Protein AF-A0AAN8TTR3-F1 (afdb_monomer_lite)

Sequence (149 aa):
MWRHTQLAIPRKKIRKVRPEVSLVVRMVSTVGNYDYITDYEFKQRGAIKVTVGLTGLLEVRGSIYTHNDQIKEEVYDTLIAKNTLGAYQDHFFTYHLDLDVDGHENSFVKNNLKTRRAINKSSSRKSYWTIVSETTKTESDARIQLGSS

Foldseek 3Di:
DDWDWDDPPPPDTDIDDDDWDKDWDWDWDDDPQKIWIWIFIQTPVRDTDIDIDIDGDFDWDFACDADPVPDPDDDQFPCPHGRITGHDDDDDDDDDDQDAPVHNPDWDKDWDWDKDADPPPPDPDGIDIDTDIDTDDDPVSVDDDPPPD

Structure (mmCIF, N/CA/C/O backbone):
data_AF-A0AAN8TTR3-F1
#
_entry.id   AF-A0AAN8TTR3-F1
#
loop_
_atom_site.group_PDB
_atom_site.id
_atom_site.type_symbol
_atom_site.label_atom_id
_atom_site.label_alt_id
_atom_site.label_comp_id
_atom_site.label_asym_id
_atom_site.label_entity_id
_atom_site.label_seq_id
_atom_site.pdbx_PDB_ins_code
_atom_site.Cartn_x
_atom_site.Cartn_y
_atom_site.Cartn_z
_atom_site.occupancy
_atom_site.B_iso_or_equiv
_atom_site.auth_seq_id
_atom_site.auth_comp_id
_atom_site.auth_asym_id
_atom_site.auth_atom_id
_atom_site.pdbx_PDB_model_num
ATOM 1 N N . MET A 1 1 ? -4.235 -14.527 13.359 1.00 87.25 1 MET A N 1
ATOM 2 C CA . MET A 1 1 ? -3.037 -15.067 14.061 1.00 87.25 1 MET A CA 1
ATOM 3 C C . MET A 1 1 ? -2.644 -14.148 15.201 1.00 87.25 1 MET A C 1
ATOM 5 O O . MET A 1 1 ? -2.718 -12.937 15.039 1.00 87.25 1 MET A O 1
ATOM 9 N N . TRP A 1 2 ? -2.197 -14.703 16.327 1.00 95.69 2 TRP A N 1
ATOM 10 C CA . TRP A 1 2 ? -1.611 -13.925 17.423 1.00 95.69 2 TRP A CA 1
ATOM 11 C C . TRP A 1 2 ? -0.688 -14.793 18.284 1.00 95.69 2 TRP A C 1
ATOM 13 O O . TRP A 1 2 ? -0.768 -16.024 18.282 1.00 95.69 2 TRP A O 1
ATOM 23 N N . ARG A 1 3 ? 0.196 -14.142 19.042 1.00 96.75 3 ARG A N 1
ATOM 24 C CA . ARG A 1 3 ? 1.043 -14.792 20.044 1.00 96.75 3 ARG A CA 1
ATOM 25 C C . ARG A 1 3 ? 1.130 -13.949 21.306 1.00 96.75 3 ARG A C 1
ATOM 27 O O . ARG A 1 3 ? 1.109 -12.726 21.233 1.00 96.75 3 ARG A O 1
ATOM 34 N N . HIS A 1 4 ? 1.265 -14.609 22.449 1.00 97.19 4 HIS A N 1
ATOM 35 C CA . HIS A 1 4 ? 1.523 -13.964 23.728 1.00 97.19 4 HIS A CA 1
ATOM 36 C C . HIS A 1 4 ? 2.404 -14.856 24.607 1.00 97.19 4 HIS A C 1
ATOM 38 O O . HIS A 1 4 ? 2.185 -16.068 24.697 1.00 97.19 4 HIS A O 1
ATOM 44 N N . THR A 1 5 ? 3.374 -14.237 25.274 1.00 97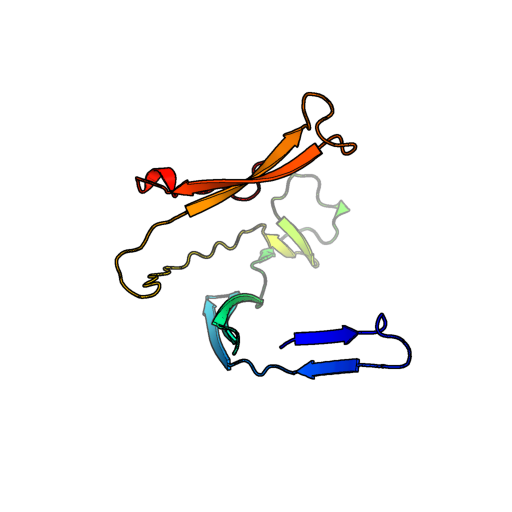.19 5 THR A N 1
ATOM 45 C CA . THR A 1 5 ? 4.200 -14.869 26.304 1.00 97.19 5 THR A CA 1
ATOM 46 C C . THR A 1 5 ? 4.071 -14.034 27.570 1.00 97.19 5 THR A C 1
ATOM 48 O O . THR A 1 5 ? 4.440 -12.863 27.555 1.00 97.19 5 THR A O 1
ATOM 51 N N . GLN A 1 6 ? 3.575 -14.634 28.651 1.00 96.00 6 GLN A N 1
ATOM 52 C CA . GLN A 1 6 ? 3.512 -14.007 29.967 1.00 96.00 6 GLN A CA 1
ATOM 53 C C . GLN A 1 6 ? 4.580 -14.617 30.872 1.00 96.00 6 GLN A C 1
ATOM 55 O O . GLN A 1 6 ? 4.593 -15.829 31.108 1.00 96.00 6 GLN A O 1
ATOM 60 N N . LEU A 1 7 ? 5.454 -13.747 31.373 1.00 95.31 7 LEU A N 1
ATOM 61 C CA . LEU A 1 7 ? 6.547 -14.084 32.289 1.00 95.31 7 LEU A CA 1
ATOM 62 C C . LEU A 1 7 ? 6.399 -13.397 33.651 1.00 95.31 7 LEU A C 1
ATOM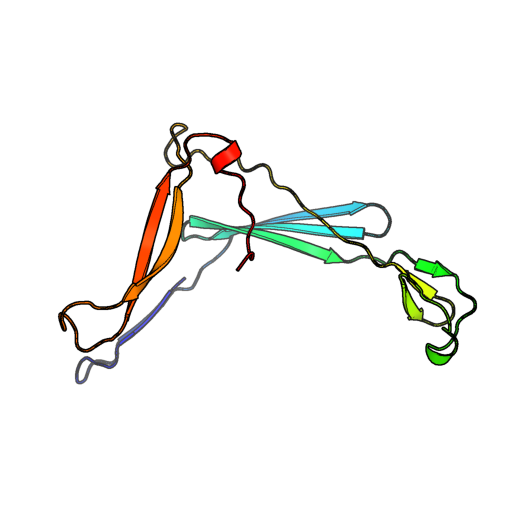 64 O O . LEU A 1 7 ? 7.069 -13.790 34.598 1.00 95.31 7 LEU A O 1
ATOM 68 N N . ALA A 1 8 ? 5.529 -12.388 33.761 1.00 94.81 8 ALA A N 1
ATOM 69 C CA . ALA A 1 8 ? 5.415 -11.561 34.960 1.00 94.81 8 ALA A CA 1
ATOM 70 C C . ALA A 1 8 ? 4.674 -12.244 36.122 1.00 94.81 8 ALA A C 1
ATOM 72 O O . ALA A 1 8 ? 4.665 -11.718 37.229 1.00 94.81 8 ALA A O 1
ATOM 73 N N . ILE A 1 9 ? 4.044 -13.403 35.895 1.00 95.19 9 ILE A N 1
ATOM 74 C CA . ILE A 1 9 ? 3.357 -14.143 36.956 1.00 95.19 9 ILE A CA 1
ATOM 75 C C . ILE A 1 9 ? 4.367 -15.093 37.615 1.00 95.19 9 ILE A C 1
ATOM 77 O O . ILE A 1 9 ? 4.842 -16.017 36.943 1.00 95.19 9 ILE A O 1
ATOM 81 N N . PRO A 1 10 ? 4.686 -14.921 38.914 1.00 95.06 10 PRO A N 1
ATOM 82 C CA . PRO A 1 10 ? 5.673 -15.752 39.591 1.00 95.06 10 PRO A CA 1
ATOM 83 C C . PRO A 1 10 ? 5.375 -17.243 39.427 1.00 95.06 10 PRO A C 1
ATOM 85 O O . PRO A 1 10 ? 4.240 -17.690 39.598 1.00 95.06 10 PRO A O 1
ATOM 88 N N . ARG A 1 11 ? 6.412 -18.015 39.080 1.00 92.12 11 ARG A N 1
ATOM 89 C CA . ARG A 1 11 ? 6.360 -19.476 38.873 1.00 92.12 11 ARG A CA 1
ATOM 90 C C . ARG A 1 11 ? 5.375 -19.958 37.790 1.00 92.12 11 ARG A C 1
ATOM 92 O O . ARG A 1 11 ? 5.189 -21.164 37.657 1.00 92.12 11 ARG A O 1
ATOM 99 N N . LYS A 1 12 ? 4.790 -19.073 36.970 1.00 92.94 12 LYS A N 1
ATOM 100 C CA . LYS A 1 12 ? 3.954 -19.455 35.819 1.00 92.94 12 LYS A CA 1
ATOM 101 C C . LYS A 1 12 ? 4.593 -18.995 34.512 1.00 92.94 12 LYS A C 1
ATOM 103 O O . LYS A 1 12 ? 4.728 -17.804 34.259 1.00 92.94 12 LYS A O 1
ATOM 108 N N . LYS A 1 13 ? 4.928 -19.951 33.644 1.00 91.50 13 LYS A N 1
ATOM 109 C CA . LYS A 1 13 ? 5.344 -19.687 32.259 1.00 91.50 13 LYS A CA 1
ATOM 110 C C . LYS A 1 13 ? 4.163 -19.956 31.336 1.00 91.50 13 LYS A C 1
ATOM 112 O O . LYS A 1 13 ? 3.814 -21.110 31.108 1.00 91.50 13 LYS A O 1
ATOM 117 N N . ILE A 1 14 ? 3.541 -18.900 30.817 1.00 96.12 14 ILE A N 1
ATOM 118 C CA . ILE A 1 14 ? 2.391 -19.026 29.913 1.00 96.12 14 ILE A CA 1
ATOM 119 C C . ILE A 1 14 ? 2.823 -18.583 28.519 1.00 96.12 14 ILE A C 1
ATOM 121 O O . ILE A 1 14 ? 3.274 -17.456 28.328 1.00 96.12 14 ILE A O 1
ATOM 125 N N . ARG A 1 15 ? 2.649 -19.462 27.531 1.00 96.50 15 ARG A N 1
ATOM 126 C CA . ARG A 1 15 ? 2.889 -19.163 26.117 1.00 96.50 15 ARG A CA 1
ATOM 127 C C . ARG A 1 15 ? 1.707 -19.647 25.293 1.00 96.50 15 ARG A C 1
ATOM 129 O O . ARG A 1 15 ? 1.330 -20.811 25.385 1.00 96.50 15 ARG A O 1
ATOM 136 N N . LYS A 1 16 ? 1.147 -18.767 24.468 1.00 96.38 16 LYS A N 1
ATOM 137 C CA . LYS A 1 16 ? 0.099 -19.105 23.501 1.00 96.38 16 LYS A CA 1
ATOM 138 C C . LYS A 1 16 ? 0.479 -18.570 22.128 1.00 96.38 16 LYS A C 1
ATOM 140 O O . LYS A 1 16 ? 0.913 -17.427 22.004 1.00 96.38 16 LYS A O 1
ATOM 145 N N . VAL A 1 17 ? 0.311 -19.407 21.113 1.00 96.69 17 VAL A N 1
ATOM 146 C CA . VAL A 1 17 ? 0.509 -19.069 19.701 1.00 96.69 17 VAL A CA 1
ATOM 147 C C . VAL A 1 17 ? -0.663 -19.657 18.931 1.00 96.69 17 VAL A C 1
ATOM 149 O O . VAL A 1 17 ? -1.050 -20.800 19.175 1.00 96.69 17 VAL A O 1
ATOM 152 N N . ARG A 1 18 ? -1.245 -18.867 18.033 1.00 95.31 18 ARG A N 1
ATOM 153 C CA . ARG A 1 18 ? -2.329 -19.287 17.147 1.00 95.31 18 ARG A CA 1
ATOM 154 C C . ARG A 1 18 ? -1.959 -18.909 15.714 1.00 95.31 18 ARG A C 1
ATOM 156 O O . ARG A 1 18 ? -1.843 -17.706 15.461 1.00 95.31 18 ARG A O 1
ATOM 163 N N . PRO A 1 19 ? -1.762 -19.883 14.808 1.00 94.88 19 PRO A N 1
ATOM 164 C CA . PRO A 1 19 ? -1.501 -19.594 13.403 1.00 94.88 19 PRO A CA 1
ATOM 165 C C . PRO A 1 19 ? -2.738 -18.975 12.732 1.00 94.88 19 PRO A C 1
ATOM 167 O O . PRO A 1 19 ? -3.794 -18.827 13.348 1.00 94.88 19 PRO A O 1
ATOM 170 N N . GLU A 1 20 ? -2.588 -18.567 11.479 1.00 94.88 20 GLU A N 1
ATOM 171 C CA . GLU A 1 20 ? -3.668 -18.084 10.618 1.00 94.88 20 GLU A CA 1
ATOM 172 C C . GLU A 1 20 ? -3.520 -18.743 9.260 1.00 94.88 20 GLU A C 1
ATOM 174 O O . GLU A 1 20 ? -2.403 -18.972 8.799 1.00 94.88 20 GLU A O 1
ATOM 179 N N . VAL A 1 21 ? -4.660 -19.040 8.655 1.00 96.62 21 VAL A N 1
ATOM 180 C CA . VAL A 1 21 ? -4.762 -19.411 7.250 1.00 96.62 21 VAL A CA 1
ATOM 181 C C . VAL A 1 21 ? -5.428 -18.239 6.542 1.00 96.62 21 VAL A C 1
ATOM 183 O O . VAL A 1 21 ? -6.386 -17.665 7.066 1.00 96.62 21 VAL A O 1
ATOM 186 N N . SER A 1 22 ? -4.904 -17.877 5.378 1.00 97.94 22 SER A N 1
ATOM 187 C CA . SER A 1 22 ? -5.480 -16.849 4.515 1.00 97.94 22 SER A CA 1
ATOM 188 C C . SER A 1 22 ? -6.030 -17.489 3.248 1.00 97.94 22 SER A C 1
ATOM 190 O O . SER A 1 22 ? -5.480 -18.478 2.764 1.00 97.94 22 SER A O 1
ATOM 192 N N . LEU A 1 23 ? -7.078 -16.890 2.691 1.00 98.50 23 LEU A N 1
ATOM 193 C CA . LEU A 1 23 ? -7.536 -17.166 1.333 1.00 98.50 23 LEU A CA 1
ATOM 194 C C . LEU A 1 23 ? -6.946 -16.105 0.403 1.00 98.50 23 LEU A C 1
ATOM 196 O O . LEU A 1 23 ? -7.067 -14.917 0.691 1.00 98.50 23 LEU A O 1
ATOM 200 N N . VAL A 1 24 ? -6.326 -16.521 -0.700 1.00 98.69 24 VAL A N 1
ATOM 201 C CA . VAL A 1 24 ? -5.810 -15.610 -1.730 1.00 98.69 24 VAL A CA 1
ATOM 202 C C . VAL A 1 24 ? -6.566 -15.863 -3.025 1.00 98.69 24 VAL A C 1
ATOM 204 O O . VAL A 1 24 ? -6.554 -16.980 -3.537 1.00 98.69 24 VAL A O 1
ATOM 207 N N . VAL A 1 25 ? -7.198 -14.817 -3.552 1.00 98.69 25 VAL A N 1
ATOM 208 C CA . VAL A 1 25 ? -7.742 -14.794 -4.912 1.00 98.69 25 VAL A CA 1
ATOM 209 C C . VAL A 1 25 ? -6.760 -14.004 -5.771 1.00 98.69 25 VAL A C 1
ATOM 211 O O . VAL A 1 25 ? -6.510 -12.831 -5.493 1.00 98.69 25 VAL A O 1
ATOM 214 N N . ARG A 1 26 ? -6.174 -14.663 -6.775 1.00 98.69 26 ARG A N 1
ATOM 215 C CA . ARG A 1 26 ? -5.124 -14.102 -7.632 1.00 98.69 26 ARG A CA 1
ATOM 216 C C . ARG A 1 26 ? -5.603 -13.972 -9.070 1.00 98.69 26 ARG A C 1
ATOM 218 O O . ARG A 1 26 ? -6.129 -14.930 -9.631 1.00 98.69 26 ARG A O 1
ATOM 225 N N . MET A 1 27 ? -5.317 -12.824 -9.671 1.00 98.12 27 MET A N 1
ATOM 226 C CA . MET A 1 27 ? -5.391 -12.597 -11.111 1.00 98.12 27 MET A CA 1
ATOM 227 C C . MET A 1 27 ? -4.010 -12.195 -11.630 1.00 98.12 27 MET A C 1
ATOM 229 O O . MET A 1 27 ? -3.281 -11.465 -10.960 1.00 98.12 27 MET A O 1
ATOM 233 N N . VAL A 1 28 ? -3.663 -12.659 -12.829 1.00 98.31 28 VAL A N 1
ATOM 234 C CA . VAL A 1 28 ? -2.489 -12.183 -13.568 1.00 98.31 28 VAL A CA 1
ATOM 235 C C . VAL A 1 28 ? -2.973 -11.599 -14.888 1.00 98.31 28 VAL A C 1
ATOM 237 O O . VAL A 1 28 ? -3.736 -12.252 -15.598 1.00 98.31 28 VAL A O 1
ATOM 240 N N . SER A 1 29 ? -2.567 -10.367 -15.180 1.00 97.88 29 SER A N 1
ATOM 241 C CA . SER A 1 29 ? -2.887 -9.666 -16.422 1.00 97.88 29 SER A CA 1
ATOM 242 C C . SER A 1 29 ? -1.602 -9.252 -17.120 1.00 97.88 29 SER A C 1
ATOM 244 O O . SER A 1 29 ? -0.765 -8.584 -16.512 1.00 97.88 29 SER A O 1
ATOM 246 N N . THR A 1 30 ? -1.471 -9.620 -18.391 1.00 98.38 30 THR A N 1
ATOM 247 C CA . THR A 1 30 ? -0.333 -9.245 -19.231 1.00 98.38 30 THR A CA 1
ATOM 248 C C . THR A 1 30 ? -0.795 -8.223 -20.263 1.00 98.38 30 THR A C 1
ATOM 250 O O . THR A 1 30 ? -1.730 -8.481 -21.023 1.00 98.38 30 THR A O 1
ATOM 253 N N . VAL A 1 31 ? -0.146 -7.059 -20.298 1.00 97.62 31 VAL A N 1
ATOM 254 C CA . VAL A 1 31 ? -0.407 -5.997 -21.280 1.00 97.62 31 VAL A CA 1
ATOM 255 C C . VAL A 1 31 ? 0.915 -5.627 -21.935 1.00 97.62 31 VAL A C 1
ATOM 257 O O . VAL A 1 31 ? 1.754 -4.964 -21.328 1.00 97.62 31 VAL A O 1
ATOM 260 N N . GLY A 1 32 ? 1.105 -6.073 -23.178 1.00 97.38 32 GLY A N 1
ATOM 261 C CA . GLY A 1 32 ? 2.369 -5.886 -23.887 1.00 97.38 32 GLY A CA 1
ATOM 262 C C . GLY A 1 32 ? 3.525 -6.553 -23.139 1.00 97.38 32 GLY A C 1
ATOM 263 O O . GLY A 1 32 ? 3.524 -7.765 -22.950 1.00 97.38 32 GLY A O 1
ATOM 264 N N . ASN A 1 33 ? 4.503 -5.753 -22.725 1.00 97.31 33 ASN A N 1
ATOM 265 C CA . ASN A 1 33 ? 5.687 -6.181 -21.982 1.00 97.31 33 ASN A CA 1
ATOM 266 C C . ASN A 1 33 ? 5.484 -6.266 -20.457 1.00 97.31 33 ASN A C 1
ATOM 268 O O . ASN A 1 33 ? 6.392 -6.729 -19.772 1.00 97.31 33 ASN A O 1
ATOM 272 N N . TYR A 1 34 ? 4.339 -5.838 -19.917 1.00 98.19 34 TYR A N 1
ATOM 273 C CA . TYR A 1 34 ? 4.100 -5.811 -18.472 1.00 98.19 34 TYR A CA 1
ATOM 274 C C . TYR A 1 34 ? 3.231 -6.971 -18.002 1.00 98.19 34 TYR A C 1
ATOM 276 O O . TYR A 1 34 ? 2.169 -7.225 -18.571 1.00 98.19 34 TYR A O 1
ATOM 284 N N . ASP A 1 35 ? 3.621 -7.575 -16.883 1.00 98.44 35 ASP A N 1
ATOM 285 C CA . ASP A 1 35 ? 2.842 -8.572 -16.158 1.00 98.44 35 ASP A CA 1
ATOM 286 C C . ASP A 1 35 ? 2.460 -8.024 -14.776 1.00 98.4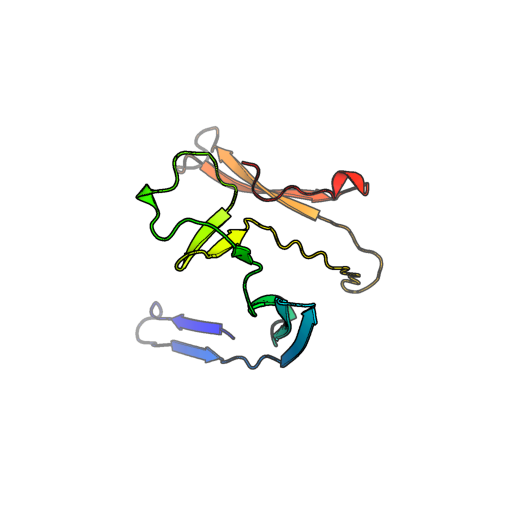4 35 ASP A C 1
ATOM 288 O O . ASP A 1 35 ? 3.317 -7.743 -13.930 1.00 98.44 35 ASP A O 1
ATOM 292 N N . TYR A 1 36 ? 1.157 -7.896 -14.531 1.00 98.44 36 TYR A N 1
ATOM 293 C CA . TYR A 1 36 ? 0.597 -7.437 -13.263 1.00 98.44 36 TYR A CA 1
ATOM 294 C C . TYR A 1 36 ? -0.047 -8.603 -12.517 1.00 98.44 36 TYR A C 1
ATOM 296 O O . TYR A 1 36 ? -0.955 -9.259 -13.028 1.00 98.44 36 TYR A O 1
ATOM 304 N N . ILE A 1 37 ? 0.399 -8.843 -11.285 1.00 98.56 37 ILE A N 1
ATOM 305 C CA . ILE A 1 37 ? -0.142 -9.873 -10.393 1.00 98.56 37 ILE A CA 1
ATOM 306 C C . ILE A 1 37 ? -0.971 -9.176 -9.321 1.00 98.56 37 ILE A C 1
ATOM 308 O O . ILE A 1 37 ? -0.407 -8.536 -8.437 1.00 98.56 37 ILE A O 1
ATOM 312 N N . THR A 1 38 ? -2.292 -9.300 -9.372 1.00 98.44 38 THR A N 1
ATOM 313 C CA . THR A 1 38 ? -3.196 -8.698 -8.385 1.00 98.44 38 THR A CA 1
ATOM 314 C C . THR A 1 38 ? -3.723 -9.766 -7.435 1.00 98.44 38 THR A C 1
ATOM 316 O O . THR A 1 38 ? -4.428 -10.687 -7.848 1.00 98.44 38 THR A O 1
ATOM 319 N N . ASP A 1 39 ? -3.406 -9.609 -6.151 1.00 98.62 39 ASP A N 1
ATOM 320 C CA . ASP A 1 39 ? -3.840 -10.494 -5.073 1.00 98.62 39 ASP A CA 1
ATOM 321 C C . ASP A 1 39 ? -4.834 -9.793 -4.150 1.00 98.62 39 ASP A C 1
ATOM 323 O O . ASP A 1 39 ? -4.525 -8.741 -3.583 1.00 98.62 39 ASP A O 1
ATOM 327 N N . TYR A 1 40 ? -5.974 -10.441 -3.914 1.00 98.56 40 TYR A N 1
ATOM 328 C CA . TYR A 1 40 ? -6.879 -10.147 -2.806 1.00 98.56 40 TYR A CA 1
ATOM 329 C C . TYR A 1 40 ? -6.714 -11.231 -1.736 1.00 98.56 40 TYR A C 1
ATOM 331 O O . TYR A 1 40 ? -7.134 -12.376 -1.915 1.00 98.56 40 TYR A O 1
ATOM 339 N N . GLU A 1 41 ? -6.072 -10.882 -0.621 1.00 98.56 41 GLU A N 1
ATOM 340 C CA . GLU A 1 41 ? -5.869 -11.770 0.524 1.00 98.56 41 GLU A CA 1
ATOM 341 C C . GLU A 1 41 ? -6.902 -11.483 1.623 1.00 98.56 41 GLU A C 1
ATOM 343 O O . GLU A 1 41 ? -6.909 -10.406 2.227 1.00 98.56 41 GLU A O 1
ATOM 348 N N . PHE A 1 42 ? -7.720 -12.484 1.944 1.00 98.50 42 PHE A N 1
ATOM 349 C CA . PHE A 1 42 ? -8.692 -12.460 3.032 1.00 98.50 42 PHE A CA 1
ATOM 350 C C . PHE A 1 42 ? -8.143 -13.221 4.236 1.00 98.50 42 PHE A C 1
ATOM 352 O O . PHE A 1 42 ? -7.801 -14.405 4.149 1.00 98.50 42 PHE A O 1
ATOM 359 N N . LYS A 1 43 ? -8.066 -12.544 5.384 1.00 97.25 43 LYS A N 1
ATOM 360 C CA . LYS A 1 43 ? -7.555 -13.121 6.633 1.00 97.25 43 LYS A CA 1
ATOM 361 C C . LYS A 1 43 ? -8.698 -13.408 7.600 1.00 97.25 43 LYS A C 1
ATOM 363 O O . LYS A 1 43 ? -9.607 -12.597 7.747 1.00 97.25 43 LYS A O 1
ATOM 368 N N . GLN A 1 44 ? -8.581 -14.484 8.379 1.00 95.75 44 GLN A N 1
ATOM 369 C CA . GLN A 1 44 ? -9.579 -14.882 9.390 1.00 95.75 44 GLN A CA 1
ATOM 370 C C . GLN A 1 44 ? -9.905 -13.800 10.435 1.00 95.75 44 GLN A C 1
ATOM 372 O O . GLN A 1 44 ? -10.946 -13.857 11.078 1.00 95.75 44 GLN A O 1
ATOM 377 N N . ARG A 1 45 ? -9.025 -12.810 10.624 1.00 93.69 45 ARG A N 1
ATOM 378 C CA . ARG A 1 45 ? -9.260 -11.657 11.510 1.00 93.69 45 ARG A CA 1
ATOM 379 C C . ARG A 1 45 ? -10.100 -10.525 10.889 1.00 93.69 45 ARG A C 1
ATOM 381 O O . ARG A 1 45 ? -10.147 -9.453 11.477 1.00 93.69 45 ARG A O 1
ATOM 388 N N . GLY A 1 46 ? -10.668 -10.723 9.697 1.00 95.44 46 GLY A N 1
ATOM 389 C CA . GLY A 1 46 ? -11.467 -9.723 8.974 1.00 95.44 46 GLY A CA 1
ATOM 390 C C . GLY A 1 46 ? -10.655 -8.724 8.143 1.00 95.44 46 GLY A C 1
ATOM 391 O O . GLY A 1 46 ? -11.217 -7.799 7.573 1.00 95.44 46 GLY A O 1
ATOM 392 N N . ALA A 1 47 ? -9.331 -8.889 8.058 1.00 97.06 47 ALA A N 1
ATOM 393 C CA . ALA A 1 47 ? -8.497 -8.016 7.238 1.00 97.06 47 ALA A CA 1
ATOM 394 C C . ALA A 1 47 ? -8.544 -8.445 5.766 1.00 97.06 47 ALA A C 1
ATOM 396 O O . ALA A 1 47 ? -8.321 -9.621 5.464 1.00 97.06 47 ALA A O 1
ATOM 397 N N . ILE A 1 48 ? -8.742 -7.471 4.879 1.00 98.06 48 ILE A N 1
ATOM 398 C CA . ILE A 1 48 ? -8.587 -7.605 3.429 1.00 98.06 48 ILE A CA 1
ATOM 399 C C . ILE A 1 48 ? -7.290 -6.891 3.048 1.00 98.06 48 ILE A C 1
ATOM 401 O O . ILE A 1 48 ? -7.093 -5.727 3.401 1.00 98.06 48 ILE A O 1
ATOM 405 N N . LYS A 1 49 ? -6.374 -7.589 2.374 1.00 97.94 49 LYS A N 1
ATOM 406 C CA . LYS A 1 49 ? -5.119 -7.015 1.879 1.00 97.94 49 LYS A CA 1
ATOM 407 C C . LYS A 1 49 ? -5.073 -7.149 0.364 1.00 97.94 49 LYS A C 1
ATOM 409 O O . LYS A 1 49 ? -5.069 -8.263 -0.148 1.00 97.94 49 LYS A O 1
ATOM 414 N N . VAL A 1 50 ? -4.965 -6.017 -0.321 1.00 97.94 50 VAL A N 1
ATOM 415 C CA . VAL A 1 50 ? -4.744 -5.969 -1.769 1.00 97.94 50 VAL A CA 1
ATOM 416 C C . VAL A 1 50 ? -3.257 -5.751 -2.037 1.00 97.94 50 VAL A C 1
ATOM 418 O O . VAL A 1 50 ? -2.624 -4.928 -1.375 1.00 97.94 50 VAL A O 1
ATOM 421 N N . THR A 1 51 ? -2.665 -6.529 -2.941 1.00 98.25 51 THR A N 1
ATOM 422 C CA . THR A 1 51 ? -1.255 -6.393 -3.353 1.00 98.25 51 THR A CA 1
ATOM 423 C C . THR A 1 51 ? -1.157 -6.458 -4.872 1.00 98.25 51 THR A C 1
ATOM 425 O O . THR A 1 51 ? -1.801 -7.307 -5.481 1.00 98.25 51 THR A O 1
ATOM 428 N N . VAL A 1 52 ? -0.334 -5.592 -5.469 1.00 98.12 52 VAL A N 1
ATOM 429 C CA . VAL A 1 52 ? 0.044 -5.682 -6.887 1.00 98.12 52 VAL A CA 1
ATOM 430 C C . VAL A 1 52 ? 1.528 -6.006 -6.979 1.00 98.12 52 VAL A C 1
ATOM 432 O O . VAL A 1 52 ? 2.354 -5.286 -6.420 1.00 98.12 52 VAL A O 1
ATOM 435 N N . GLY A 1 53 ? 1.860 -7.100 -7.656 1.00 98.06 53 GLY A N 1
ATOM 436 C CA . GLY A 1 53 ? 3.211 -7.419 -8.102 1.00 98.06 53 GLY A CA 1
ATOM 437 C C . GLY A 1 53 ? 3.414 -6.950 -9.539 1.00 98.06 53 GLY A C 1
ATOM 438 O O . GLY A 1 53 ? 2.515 -7.115 -10.362 1.00 98.06 53 GLY A O 1
ATOM 439 N N . LEU A 1 54 ? 4.579 -6.372 -9.829 1.00 98.00 54 LEU A N 1
ATOM 440 C CA . LEU A 1 54 ? 4.974 -5.944 -11.170 1.00 98.00 54 LEU A CA 1
ATOM 441 C C . LEU A 1 54 ? 6.131 -6.823 -11.643 1.00 98.00 54 LEU A C 1
ATOM 443 O O . LEU A 1 54 ? 7.129 -6.977 -10.936 1.00 98.00 54 LEU A O 1
ATOM 447 N N . THR A 1 55 ? 5.989 -7.411 -12.824 1.00 98.06 55 THR A N 1
ATOM 448 C CA . THR A 1 55 ? 7.039 -8.173 -13.503 1.00 98.06 55 THR A CA 1
ATOM 449 C C . THR A 1 55 ? 6.880 -8.043 -15.024 1.00 98.06 55 THR A C 1
ATOM 451 O O . THR A 1 55 ? 6.181 -7.144 -15.492 1.00 98.06 55 THR A O 1
ATOM 454 N N . GLY A 1 56 ? 7.574 -8.882 -15.791 1.00 97.00 56 GLY A N 1
ATOM 455 C CA . GLY A 1 56 ? 7.624 -8.826 -17.251 1.00 97.00 56 GLY A CA 1
ATOM 456 C C . GLY A 1 56 ? 8.959 -8.296 -17.766 1.00 97.00 56 GLY A C 1
ATOM 457 O O . GLY A 1 56 ? 10.014 -8.554 -17.178 1.00 97.00 56 GLY A O 1
ATOM 458 N N . LEU A 1 57 ? 8.917 -7.571 -18.880 1.00 97.31 57 LEU A N 1
ATOM 459 C CA . LEU A 1 57 ? 10.074 -6.991 -19.555 1.00 97.31 57 LEU A CA 1
ATOM 460 C C . LEU A 1 57 ? 10.023 -5.463 -19.493 1.00 97.31 57 LEU A C 1
ATOM 462 O O . LEU A 1 57 ? 8.962 -4.854 -19.621 1.00 97.31 57 LEU A O 1
ATOM 466 N N . LEU A 1 58 ? 11.185 -4.831 -19.333 1.00 96.75 58 LEU A N 1
ATOM 467 C CA . LEU A 1 58 ? 11.288 -3.376 -19.437 1.00 96.75 58 LEU A CA 1
ATOM 468 C C . LEU A 1 58 ? 10.976 -2.927 -20.866 1.00 96.75 58 LEU A C 1
ATOM 470 O O . LEU A 1 58 ? 11.396 -3.574 -21.828 1.00 96.75 58 LEU A O 1
ATOM 474 N N . GLU A 1 59 ? 10.283 -1.799 -20.997 1.00 95.56 59 GLU A N 1
ATOM 475 C CA . GLU A 1 59 ? 10.244 -1.082 -22.266 1.00 95.56 59 GLU A CA 1
ATOM 476 C C . GLU A 1 59 ? 11.611 -0.427 -22.483 1.00 95.56 59 GLU A C 1
ATOM 478 O O . GLU A 1 59 ? 12.156 0.229 -21.588 1.00 95.56 59 GLU A O 1
ATOM 483 N N . VAL A 1 60 ? 12.206 -0.673 -23.652 1.00 96.12 60 VAL A N 1
ATOM 484 C CA . VAL A 1 60 ? 13.586 -0.277 -23.934 1.00 96.12 60 VAL A CA 1
ATOM 485 C C . VAL A 1 60 ? 13.700 0.543 -25.205 1.00 96.12 60 VAL A C 1
ATOM 487 O O . VAL A 1 60 ? 13.047 0.278 -26.214 1.00 96.12 60 VAL A O 1
ATOM 490 N N . ARG A 1 61 ? 14.621 1.502 -25.168 1.00 94.94 61 ARG A N 1
ATOM 491 C CA . ARG A 1 61 ? 15.039 2.313 -26.304 1.00 94.94 61 ARG A CA 1
ATOM 492 C C . ARG A 1 61 ? 16.459 1.936 -26.711 1.00 94.94 61 ARG A C 1
ATOM 494 O O . ARG A 1 61 ? 17.365 1.865 -25.879 1.00 94.94 61 ARG A O 1
ATOM 501 N N . GLY A 1 62 ? 16.662 1.708 -28.006 1.00 95.38 62 GLY A N 1
ATOM 502 C CA . GLY A 1 62 ? 17.996 1.485 -28.560 1.00 95.38 62 GLY A CA 1
ATOM 503 C C . GLY A 1 62 ? 18.874 2.733 -28.431 1.00 95.38 62 GLY A C 1
ATOM 504 O O . GLY A 1 62 ? 18.396 3.852 -28.616 1.00 95.38 62 GLY A O 1
ATOM 505 N N . SER A 1 63 ? 20.160 2.556 -28.132 1.00 94.50 63 SER A N 1
ATOM 506 C CA . SER A 1 63 ? 21.125 3.654 -28.019 1.00 94.50 63 SER A CA 1
ATOM 507 C C . SER A 1 63 ? 22.482 3.304 -28.621 1.00 94.50 63 SER A C 1
ATOM 509 O O . SER A 1 63 ? 22.836 2.140 -28.801 1.00 94.50 63 SER A O 1
ATOM 511 N N . ILE A 1 64 ? 23.283 4.327 -28.915 1.00 95.50 64 ILE A N 1
ATOM 512 C CA . ILE A 1 64 ? 24.682 4.141 -29.329 1.00 95.50 64 ILE A CA 1
ATOM 513 C C . ILE A 1 64 ? 25.607 3.836 -28.139 1.00 95.50 64 ILE A C 1
ATOM 515 O O . ILE A 1 64 ? 26.748 3.421 -28.338 1.00 95.50 64 ILE A O 1
ATOM 519 N N . TYR A 1 65 ? 25.129 4.030 -26.906 1.00 96.56 65 TYR A N 1
ATOM 520 C CA . TYR A 1 65 ? 25.942 3.913 -25.702 1.00 96.56 65 TYR A CA 1
ATOM 521 C C . TYR A 1 65 ? 26.168 2.457 -25.316 1.00 96.56 65 TYR A C 1
ATOM 523 O O . TYR A 1 65 ? 25.260 1.634 -25.300 1.00 96.56 65 TYR A O 1
ATOM 531 N N . THR A 1 66 ? 27.395 2.144 -24.932 1.00 97.31 66 THR A N 1
ATOM 532 C CA . THR A 1 66 ? 27.803 0.830 -24.419 1.00 97.31 66 THR A CA 1
ATOM 533 C C . THR A 1 66 ? 28.235 0.888 -22.957 1.00 97.31 66 THR A C 1
ATOM 535 O O . THR A 1 66 ? 28.248 -0.152 -22.303 1.00 97.31 66 THR A O 1
ATOM 538 N N . HIS A 1 67 ? 28.562 2.083 -22.453 1.00 96.75 67 HIS A N 1
ATOM 539 C CA . HIS A 1 67 ? 29.004 2.357 -21.085 1.00 96.75 67 HIS A CA 1
ATOM 540 C C . HIS A 1 67 ? 28.460 3.720 -20.619 1.00 96.75 67 HIS A C 1
ATOM 542 O O . HIS A 1 67 ? 28.234 4.612 -21.438 1.00 96.75 67 HIS A O 1
ATOM 548 N N . ASN A 1 68 ? 28.253 3.885 -19.307 1.00 93.50 68 ASN A N 1
ATOM 549 C CA . ASN A 1 68 ? 27.639 5.091 -18.725 1.00 93.50 68 ASN A CA 1
ATOM 550 C C . ASN A 1 68 ? 28.456 6.373 -18.939 1.00 93.50 68 ASN A C 1
ATOM 552 O O . ASN A 1 68 ? 27.889 7.454 -19.039 1.00 93.50 68 ASN A O 1
ATOM 556 N N . ASP A 1 69 ? 29.781 6.277 -19.025 1.00 95.56 69 ASP A N 1
ATOM 557 C CA . ASP A 1 69 ? 30.681 7.420 -19.220 1.00 95.56 69 ASP A CA 1
ATOM 558 C C . ASP A 1 69 ? 30.542 8.083 -20.602 1.00 95.56 69 ASP A C 1
ATOM 560 O O . ASP A 1 69 ? 30.978 9.226 -20.782 1.00 95.56 69 ASP A O 1
ATOM 564 N N . GLN A 1 70 ? 29.912 7.396 -21.558 1.00 96.31 70 GLN A N 1
ATOM 565 C CA . GLN A 1 70 ? 29.605 7.904 -22.897 1.00 96.31 70 GLN A CA 1
ATOM 566 C C . GLN A 1 70 ? 28.396 8.850 -22.907 1.00 96.31 70 GLN A C 1
ATOM 568 O O . GLN A 1 70 ? 28.234 9.615 -23.857 1.00 96.31 70 GLN A O 1
ATOM 573 N N . ILE A 1 71 ? 27.569 8.827 -21.858 1.00 94.12 71 ILE A N 1
ATOM 574 C CA . ILE A 1 71 ? 26.398 9.693 -21.723 1.00 94.12 71 ILE A CA 1
ATOM 575 C C . ILE A 1 71 ? 26.881 11.075 -21.264 1.00 94.12 71 ILE A C 1
ATOM 577 O O . ILE A 1 71 ? 27.352 11.241 -20.139 1.00 94.12 71 ILE A O 1
ATOM 581 N N . LYS A 1 72 ? 26.832 12.062 -22.167 1.00 92.31 72 LYS A N 1
ATOM 582 C CA . LYS A 1 72 ? 27.256 13.458 -21.914 1.00 92.31 72 LYS A CA 1
ATOM 583 C C . LYS A 1 72 ? 26.098 14.456 -21.878 1.00 92.31 72 LYS A C 1
ATOM 585 O O . LYS A 1 72 ? 26.312 15.625 -21.574 1.00 92.31 72 LYS A O 1
ATOM 590 N N . GLU A 1 73 ? 24.903 13.986 -22.192 1.00 89.38 73 GLU A N 1
ATOM 591 C CA . GLU A 1 73 ? 23.663 14.749 -22.231 1.00 89.38 73 GLU A CA 1
ATOM 592 C C . GLU A 1 73 ? 22.699 14.252 -21.156 1.00 89.38 73 GLU A C 1
ATOM 594 O O . GLU A 1 73 ? 22.902 13.195 -20.554 1.00 89.38 73 GLU A O 1
ATOM 599 N N . GLU A 1 74 ? 21.651 15.027 -20.903 1.00 83.62 74 GLU A N 1
ATOM 600 C CA . GLU A 1 74 ? 20.558 14.577 -20.054 1.00 83.62 74 GLU A CA 1
ATOM 601 C C . GLU A 1 74 ? 19.742 13.511 -20.793 1.00 83.62 74 GLU A C 1
ATOM 603 O O . GLU A 1 74 ? 19.294 13.723 -21.920 1.00 83.62 74 GLU A O 1
ATOM 608 N N . VAL A 1 75 ? 19.557 12.356 -20.153 1.00 84.81 75 VAL A N 1
ATOM 609 C CA . VAL A 1 75 ? 18.786 11.236 -20.696 1.00 84.81 75 VAL A CA 1
ATOM 610 C C . VAL A 1 75 ? 17.744 10.825 -19.659 1.00 84.81 75 VAL A C 1
ATOM 612 O O . VAL A 1 75 ? 18.084 10.528 -18.514 1.00 84.81 75 VAL A O 1
ATOM 615 N N . TYR A 1 76 ? 16.472 10.781 -20.062 1.00 89.12 76 TYR A N 1
ATOM 616 C CA . TYR A 1 76 ? 15.335 10.367 -19.222 1.00 89.12 76 TYR A CA 1
ATOM 617 C C . TYR A 1 76 ? 15.185 8.837 -19.139 1.00 89.12 76 TYR A C 1
ATOM 619 O O . TYR A 1 76 ? 14.083 8.303 -19.044 1.00 89.12 76 TYR A O 1
ATOM 627 N N . ASP A 1 77 ? 16.316 8.137 -19.184 1.00 93.81 77 ASP A N 1
ATOM 628 C CA . ASP A 1 77 ? 16.419 6.686 -19.193 1.00 93.81 77 ASP A CA 1
ATOM 629 C C . ASP A 1 77 ? 17.654 6.252 -18.386 1.00 93.81 77 ASP A C 1
ATOM 631 O O . ASP A 1 77 ? 18.574 7.035 -18.141 1.00 93.81 77 ASP A O 1
ATOM 635 N N . THR A 1 78 ? 17.733 4.969 -18.040 1.00 95.38 78 THR A N 1
ATOM 636 C CA . THR A 1 78 ? 18.939 4.339 -17.481 1.00 95.38 78 THR A CA 1
ATOM 637 C C . THR A 1 78 ? 19.557 3.369 -18.486 1.00 95.38 78 THR A C 1
ATOM 639 O O . THR A 1 78 ? 18.855 2.530 -19.042 1.00 95.38 78 THR A O 1
ATOM 642 N N . LEU A 1 79 ? 20.878 3.412 -18.700 1.00 96.81 79 LEU A N 1
ATOM 643 C CA . LEU A 1 79 ? 21.577 2.382 -19.479 1.00 96.81 79 LEU A CA 1
ATOM 644 C C . LEU A 1 79 ? 21.645 1.080 -18.674 1.00 96.81 79 LEU A C 1
ATOM 646 O O . LEU A 1 79 ? 22.428 0.950 -17.735 1.00 96.81 79 LEU A O 1
ATOM 650 N N . ILE A 1 80 ? 20.807 0.119 -19.048 1.00 96.69 80 ILE A N 1
ATOM 651 C CA . ILE A 1 80 ? 20.655 -1.164 -18.344 1.00 96.69 80 ILE A CA 1
ATOM 652 C C . ILE A 1 80 ? 21.471 -2.290 -18.990 1.00 96.69 80 ILE A C 1
ATOM 654 O O . ILE A 1 80 ? 21.784 -3.284 -18.339 1.00 96.69 80 ILE A O 1
ATOM 658 N N . ALA A 1 81 ? 21.834 -2.130 -20.264 1.00 97.44 81 ALA A N 1
ATOM 659 C CA . ALA A 1 81 ? 22.733 -3.010 -21.003 1.00 97.44 81 ALA A CA 1
ATOM 660 C C . ALA A 1 81 ? 23.379 -2.246 -22.170 1.00 97.44 81 ALA A C 1
ATOM 662 O O . ALA A 1 81 ? 22.998 -1.112 -22.470 1.00 97.44 81 ALA A O 1
ATOM 663 N N . LYS A 1 82 ? 24.345 -2.867 -22.864 1.00 97.81 82 LYS A N 1
ATOM 664 C CA . LYS A 1 82 ? 24.926 -2.285 -24.085 1.00 97.81 82 LYS A CA 1
ATOM 665 C C . LYS A 1 82 ? 23.809 -1.934 -25.068 1.00 97.81 82 LYS A C 1
ATOM 667 O O . LYS A 1 82 ? 22.931 -2.755 -25.329 1.00 97.81 82 LYS A O 1
ATOM 672 N N . ASN A 1 83 ? 23.850 -0.710 -25.583 1.00 97.50 83 ASN A N 1
ATOM 673 C CA . ASN A 1 83 ? 22.922 -0.170 -26.570 1.00 97.50 83 ASN A CA 1
ATOM 674 C C . ASN A 1 83 ? 21.451 -0.149 -26.122 1.00 97.50 83 ASN A C 1
ATOM 676 O O . ASN A 1 83 ? 20.567 -0.024 -26.965 1.00 97.50 83 ASN A O 1
ATOM 680 N N . THR A 1 84 ? 21.181 -0.280 -24.817 1.00 97.31 84 THR A N 1
ATOM 681 C CA . THR A 1 84 ? 19.832 -0.511 -24.284 1.00 97.31 84 THR A CA 1
ATOM 682 C C . THR A 1 84 ? 19.548 0.422 -23.111 1.00 97.31 84 THR A C 1
ATOM 684 O O . THR A 1 84 ? 20.084 0.250 -22.013 1.00 97.31 84 THR A O 1
ATOM 687 N N . LEU A 1 85 ? 18.691 1.410 -23.350 1.00 96.75 85 LEU A N 1
ATOM 688 C CA . LEU A 1 85 ? 18.191 2.348 -22.351 1.00 96.75 85 LEU A CA 1
ATOM 689 C C . LEU A 1 85 ? 16.813 1.884 -21.855 1.00 96.75 85 LEU A C 1
ATOM 691 O O . LEU A 1 85 ? 15.941 1.603 -22.671 1.00 96.75 85 LEU A O 1
ATOM 695 N N . GLY A 1 86 ? 16.619 1.791 -20.540 1.00 97.00 86 GLY A N 1
ATOM 696 C CA . GLY A 1 86 ? 15.319 1.555 -19.911 1.00 97.00 86 GLY A CA 1
ATOM 697 C C . GLY A 1 86 ? 14.681 2.878 -19.503 1.00 97.00 86 GLY A C 1
ATOM 698 O O . GLY A 1 86 ? 15.289 3.625 -18.732 1.00 97.00 86 GLY A O 1
ATOM 699 N N . ALA A 1 87 ? 13.490 3.160 -20.026 1.00 94.25 87 ALA A N 1
ATOM 700 C CA . ALA A 1 87 ? 12.817 4.437 -19.817 1.00 94.25 87 ALA A CA 1
ATOM 701 C C . ALA A 1 87 ? 12.284 4.597 -18.392 1.00 94.25 87 ALA A C 1
ATOM 703 O O . ALA A 1 87 ? 11.812 3.639 -17.774 1.00 94.25 87 ALA A O 1
ATOM 704 N N . TYR A 1 88 ? 12.346 5.824 -17.867 1.00 95.75 88 TYR A N 1
ATOM 705 C CA . TYR A 1 88 ? 11.643 6.154 -16.632 1.00 95.75 88 TYR A CA 1
ATOM 706 C C . TYR A 1 88 ? 10.137 6.186 -16.883 1.00 95.75 88 TYR A C 1
ATOM 708 O O . TYR A 1 88 ? 9.658 6.822 -17.819 1.00 95.75 88 TYR A O 1
ATOM 716 N N . GLN A 1 89 ? 9.389 5.505 -16.024 1.00 95.81 89 GLN A N 1
ATOM 717 C CA . GLN A 1 89 ? 7.941 5.395 -16.118 1.00 95.81 89 GLN A CA 1
ATOM 718 C C . GLN A 1 89 ? 7.340 5.121 -14.744 1.00 95.81 89 GLN A C 1
ATOM 720 O O . GLN A 1 89 ? 7.983 4.524 -13.877 1.00 95.81 89 GLN A O 1
ATOM 725 N N . ASP A 1 90 ? 6.079 5.501 -14.588 1.00 97.25 90 ASP A N 1
ATOM 726 C CA . ASP A 1 90 ? 5.306 5.269 -13.378 1.00 97.25 90 ASP A CA 1
ATOM 727 C C . ASP A 1 90 ? 4.171 4.276 -13.638 1.00 97.25 90 ASP A C 1
ATOM 729 O O . ASP A 1 90 ? 3.619 4.194 -14.736 1.00 97.25 90 ASP A O 1
ATOM 733 N N . HIS A 1 91 ? 3.769 3.561 -12.590 1.00 97.31 91 HIS A N 1
ATOM 734 C CA . HIS A 1 91 ? 2.578 2.718 -12.601 1.00 97.31 91 HIS A CA 1
ATOM 735 C C . HIS A 1 91 ? 1.625 3.180 -11.499 1.00 97.31 91 HIS A C 1
ATOM 737 O O . HIS A 1 91 ? 1.906 3.014 -10.310 1.00 97.31 91 HIS A O 1
ATOM 743 N N . PHE A 1 92 ? 0.480 3.736 -11.895 1.00 97.56 92 PHE A N 1
ATOM 744 C CA . PHE A 1 92 ? -0.578 4.148 -10.976 1.00 97.56 92 PHE A CA 1
ATOM 745 C C . PHE A 1 92 ? -1.751 3.173 -11.040 1.00 97.56 92 PHE A C 1
ATOM 747 O O . PHE A 1 92 ? -2.243 2.839 -12.115 1.00 97.56 92 PHE A O 1
ATOM 754 N N . PHE A 1 93 ? -2.229 2.753 -9.870 1.00 96.62 93 PHE A N 1
ATOM 755 C CA . PHE A 1 93 ? -3.377 1.861 -9.731 1.00 96.62 93 PHE A CA 1
ATOM 756 C C . PHE A 1 93 ? -4.460 2.560 -8.921 1.00 96.62 93 PHE A C 1
ATOM 758 O O . PHE A 1 93 ? -4.184 3.128 -7.865 1.00 96.62 93 PHE A O 1
ATOM 765 N N . THR A 1 94 ? -5.697 2.497 -9.406 1.00 97.19 94 THR A N 1
ATOM 766 C CA . THR A 1 94 ? -6.875 3.024 -8.711 1.00 97.19 94 THR A CA 1
ATOM 767 C C . THR A 1 94 ? -7.850 1.887 -8.468 1.00 97.19 94 THR A C 1
ATOM 769 O O . THR A 1 94 ? -8.068 1.053 -9.344 1.00 97.19 94 THR A O 1
ATOM 772 N N . TYR A 1 95 ? -8.433 1.861 -7.274 1.00 97.00 95 TYR A N 1
ATOM 773 C CA . TYR A 1 95 ? -9.408 0.857 -6.874 1.00 97.00 95 TYR A CA 1
ATOM 774 C C . TYR A 1 95 ? -10.759 1.513 -6.660 1.00 97.00 95 TYR A C 1
ATOM 776 O O . TYR A 1 95 ? -10.854 2.556 -6.014 1.00 97.00 95 TYR A O 1
ATOM 784 N N . HIS A 1 96 ? -11.801 0.858 -7.155 1.00 97.81 96 HIS A N 1
ATOM 785 C CA . HIS A 1 96 ? -13.157 1.126 -6.715 1.00 97.81 96 HIS A CA 1
ATOM 786 C C . HIS A 1 96 ? -13.440 0.253 -5.488 1.00 97.81 96 HIS A C 1
ATOM 788 O O . HIS A 1 96 ? -13.380 -0.974 -5.575 1.00 97.81 96 HIS A O 1
ATOM 794 N N . LEU A 1 97 ? -13.672 0.890 -4.341 1.00 97.38 97 LEU A N 1
ATOM 795 C CA . LEU A 1 97 ? -13.992 0.232 -3.076 1.00 97.38 97 LEU A CA 1
ATOM 796 C C . LEU A 1 97 ? -15.359 0.733 -2.612 1.00 97.38 97 LEU A C 1
ATOM 798 O O . LEU A 1 97 ? -15.443 1.754 -1.934 1.00 97.38 97 LEU A O 1
ATOM 802 N N . ASP A 1 98 ? -16.404 0.020 -3.015 1.00 98.06 98 ASP A N 1
ATOM 803 C CA . ASP A 1 98 ? -17.764 0.229 -2.526 1.00 98.06 98 ASP A CA 1
ATOM 804 C C . ASP A 1 98 ? -17.915 -0.506 -1.188 1.00 98.06 98 ASP A C 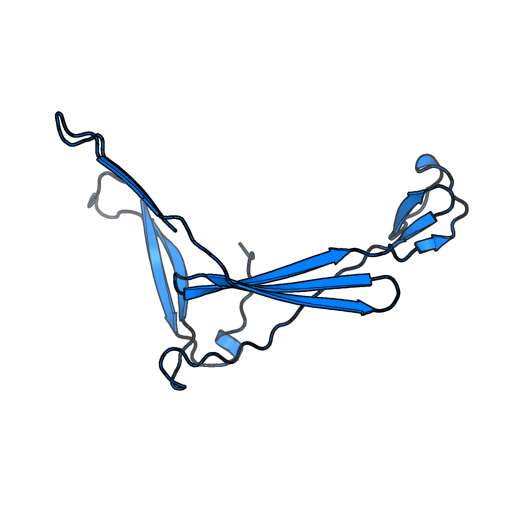1
ATOM 806 O O . ASP A 1 98 ? -17.828 -1.736 -1.130 1.00 98.06 98 ASP A O 1
ATOM 810 N N . LEU A 1 99 ? -17.973 0.250 -0.090 1.00 97.44 99 LEU A N 1
ATOM 811 C CA . LEU A 1 99 ? -17.929 -0.291 1.266 1.00 97.44 99 LEU A CA 1
ATOM 812 C C . LEU A 1 99 ? -19.276 -0.084 1.953 1.00 97.44 99 LEU A C 1
ATOM 814 O O . LEU A 1 99 ? -19.638 1.051 2.239 1.00 97.44 99 LEU A O 1
ATOM 818 N N . ASP A 1 100 ? -19.913 -1.196 2.319 1.00 98.19 100 ASP A N 1
ATOM 819 C CA . ASP A 1 100 ? -21.101 -1.238 3.175 1.00 98.19 100 ASP A CA 1
ATOM 820 C C . ASP A 1 100 ? -20.727 -1.780 4.565 1.00 98.19 100 ASP A C 1
ATOM 822 O O . ASP A 1 100 ? -20.932 -2.956 4.893 1.00 98.19 100 ASP A O 1
ATOM 826 N N . VAL A 1 101 ? -20.106 -0.945 5.401 1.00 97.69 101 VAL A N 1
ATOM 827 C CA . VAL A 1 101 ? -19.710 -1.328 6.764 1.00 97.69 101 VAL A CA 1
ATOM 828 C C . VAL A 1 101 ? -20.958 -1.455 7.640 1.00 97.69 101 VAL A C 1
ATOM 830 O O . VAL A 1 101 ? -21.450 -0.463 8.170 1.00 97.69 101 VAL A O 1
ATOM 833 N N . ASP A 1 102 ? -21.438 -2.692 7.801 1.00 98.06 102 ASP A N 1
ATOM 834 C CA . ASP A 1 102 ? -22.673 -3.039 8.534 1.00 98.06 102 ASP A CA 1
ATOM 835 C C . ASP A 1 102 ? -23.939 -2.361 7.959 1.00 98.06 102 ASP A C 1
ATOM 837 O O . ASP A 1 102 ? -24.897 -2.066 8.671 1.00 98.06 102 ASP A O 1
ATOM 841 N N . GLY A 1 103 ? -23.933 -2.101 6.645 1.00 98.25 103 GLY A N 1
ATOM 842 C CA . GLY A 1 103 ? -24.988 -1.396 5.910 1.00 98.25 103 GLY A CA 1
ATOM 843 C C . GLY A 1 103 ? -24.445 -0.246 5.055 1.00 98.25 103 GLY A C 1
ATOM 844 O O . GLY A 1 103 ? -23.256 0.054 5.103 1.00 98.25 103 GLY A O 1
ATOM 845 N N . HIS A 1 104 ? -25.332 0.401 4.293 1.00 97.88 104 HIS A N 1
ATOM 846 C CA . HIS A 1 104 ? -24.986 1.439 3.305 1.00 97.88 104 HIS A CA 1
ATOM 847 C C . HIS A 1 104 ? -24.819 2.848 3.896 1.00 97.88 104 HIS A C 1
ATOM 849 O O . HIS A 1 104 ? -24.157 3.707 3.319 1.00 97.88 104 HIS A O 1
ATOM 855 N N . GLU A 1 105 ? -25.408 3.112 5.063 1.00 98.31 105 GLU A N 1
ATOM 856 C CA . GLU A 1 105 ? -25.322 4.415 5.730 1.00 98.31 105 GLU A CA 1
ATOM 857 C C . GLU A 1 105 ? -23.960 4.565 6.423 1.00 98.31 105 GLU A C 1
ATOM 859 O O . GLU A 1 105 ? -23.780 4.242 7.599 1.00 98.31 105 GLU A O 1
ATOM 864 N N . ASN A 1 106 ? -22.952 5.003 5.671 1.00 98.19 106 ASN A N 1
ATOM 865 C CA . ASN A 1 106 ? -21.568 5.112 6.130 1.00 98.19 106 ASN A CA 1
ATOM 866 C C . ASN A 1 106 ? -21.059 6.564 6.154 1.00 98.19 106 ASN A C 1
ATOM 868 O O . ASN A 1 106 ? -21.654 7.495 5.618 1.00 98.19 106 ASN A O 1
ATOM 872 N N . SER A 1 107 ? -19.934 6.788 6.836 1.00 98.12 107 SER A N 1
ATOM 873 C CA . SER A 1 107 ? -19.249 8.085 6.897 1.00 98.12 107 SER A CA 1
ATOM 874 C C . SER A 1 107 ? -17.741 7.887 6.887 1.00 98.12 107 SER A C 1
ATOM 876 O O . SER A 1 107 ? -17.223 6.989 7.550 1.00 98.12 107 SER A O 1
ATOM 878 N N . PHE A 1 108 ? -17.016 8.765 6.198 1.00 98.12 108 PHE A N 1
ATOM 879 C CA . PHE A 1 108 ? -15.557 8.753 6.206 1.00 98.12 108 PHE A CA 1
ATOM 880 C C . PHE A 1 108 ? -15.016 9.650 7.332 1.00 98.12 108 PHE A C 1
ATOM 882 O O . PHE A 1 108 ? -15.376 10.823 7.460 1.00 98.12 108 PHE A O 1
ATOM 889 N N . VAL A 1 109 ? -14.161 9.084 8.190 1.00 97.81 109 VAL A N 1
ATOM 890 C CA . VAL A 1 109 ? -13.598 9.769 9.365 1.00 97.81 109 VAL A CA 1
ATOM 891 C C . VAL A 1 109 ? -12.080 9.824 9.266 1.00 97.81 109 VAL A C 1
ATOM 893 O O . VAL A 1 109 ? -11.401 8.798 9.248 1.00 97.81 109 VAL A O 1
ATOM 896 N N . LYS A 1 110 ? -11.536 11.041 9.274 1.00 96.31 110 LYS A N 1
ATOM 897 C CA . LYS A 1 110 ? -10.098 11.311 9.331 1.00 96.31 110 LYS A CA 1
ATOM 898 C C . LYS A 1 110 ? -9.649 11.321 10.785 1.00 96.31 110 LYS A C 1
ATOM 900 O O . LYS A 1 110 ? -10.146 12.114 11.578 1.00 96.31 110 LYS A O 1
ATOM 905 N N . ASN A 1 111 ? -8.697 10.461 11.134 1.00 96.25 111 ASN A N 1
ATOM 906 C CA . ASN A 1 111 ? -8.107 10.405 12.471 1.00 96.25 111 ASN A CA 1
ATOM 907 C C . ASN A 1 111 ? -6.678 10.948 12.430 1.00 96.25 111 ASN A C 1
ATOM 909 O O . ASN A 1 111 ? -5.746 10.245 12.043 1.00 96.25 111 ASN A O 1
ATOM 913 N N . ASN A 1 112 ? -6.507 12.197 12.857 1.00 94.06 112 ASN A N 1
ATOM 914 C CA . ASN A 1 112 ? -5.224 12.888 12.833 1.00 94.06 112 ASN A CA 1
ATOM 915 C C . ASN A 1 112 ? -4.498 12.730 14.171 1.00 94.06 112 ASN A C 1
ATOM 917 O O . ASN A 1 112 ? -5.039 13.063 15.229 1.00 94.06 112 ASN A O 1
ATOM 921 N N . LEU A 1 113 ? -3.247 12.267 14.135 1.00 95.56 113 LEU A N 1
ATOM 922 C CA . LEU A 1 113 ? -2.381 12.259 15.312 1.00 95.56 113 LEU A CA 1
ATOM 923 C C . LEU A 1 113 ? -1.882 13.679 15.588 1.00 95.56 113 LEU A C 1
ATOM 925 O O . LEU A 1 113 ? -1.156 14.263 14.789 1.00 95.56 113 LEU A O 1
ATOM 929 N N . LYS A 1 114 ? -2.248 14.231 16.746 1.00 95.56 114 LYS A N 1
ATOM 930 C CA . LYS A 1 114 ? -1.860 15.578 17.168 1.00 95.56 114 LYS A CA 1
ATOM 931 C C . LYS A 1 114 ? -1.071 15.535 18.465 1.00 95.56 114 LYS A C 1
ATOM 933 O O . LYS A 1 114 ? -1.551 15.050 19.491 1.00 95.56 114 LYS A O 1
ATOM 938 N N . THR A 1 115 ? 0.124 16.112 18.446 1.00 95.62 115 THR A N 1
ATOM 939 C CA . THR A 1 115 ? 0.922 16.315 19.659 1.00 95.62 115 THR A CA 1
ATOM 940 C C . THR A 1 115 ? 0.264 17.366 20.554 1.00 95.62 115 THR A C 1
ATOM 942 O O . THR A 1 115 ? -0.021 18.482 20.122 1.00 95.62 115 THR A O 1
ATOM 945 N N . ARG A 1 116 ? 0.059 17.032 21.830 1.00 93.38 116 ARG A N 1
ATOM 946 C CA . ARG A 1 116 ? -0.355 17.948 22.897 1.00 93.38 116 ARG A CA 1
ATOM 947 C C . ARG A 1 116 ? 0.781 18.133 23.893 1.00 93.38 116 ARG A C 1
ATOM 949 O O . ARG A 1 116 ? 1.434 17.173 24.301 1.00 93.38 116 ARG A O 1
ATOM 956 N N . ARG A 1 117 ? 1.009 19.378 24.306 1.00 92.69 117 ARG A N 1
ATOM 957 C CA . ARG A 1 117 ? 1.926 19.699 25.406 1.00 92.69 117 ARG A CA 1
ATOM 958 C C . ARG A 1 117 ? 1.167 19.664 26.727 1.00 92.69 117 ARG A C 1
ATOM 960 O O . ARG A 1 117 ? 0.013 20.080 26.783 1.00 92.69 117 ARG A O 1
ATOM 967 N N . ALA A 1 118 ? 1.809 19.157 27.773 1.00 88.06 118 ALA A N 1
ATOM 968 C CA . ALA A 1 118 ? 1.267 19.246 29.121 1.00 88.06 118 ALA A CA 1
ATOM 969 C C . ALA A 1 118 ? 1.346 20.705 29.596 1.00 88.06 118 ALA A C 1
ATOM 971 O O . ALA A 1 118 ? 2.394 21.340 29.478 1.00 88.06 118 ALA A O 1
ATOM 972 N N . ILE A 1 119 ? 0.236 21.232 30.111 1.00 88.06 119 ILE A N 1
ATOM 973 C CA . ILE A 1 119 ? 0.112 22.614 30.592 1.00 88.06 119 ILE A CA 1
ATOM 974 C C . ILE A 1 119 ? -0.049 22.574 32.121 1.00 88.06 119 ILE A C 1
ATOM 976 O O . ILE A 1 119 ? -0.525 21.583 32.673 1.00 88.06 119 ILE A O 1
ATOM 980 N N . ASN A 1 120 ? 0.379 23.628 32.821 1.00 78.75 120 ASN A N 1
ATOM 981 C CA . ASN A 1 120 ? 0.178 23.813 34.269 1.00 78.75 120 ASN A CA 1
ATOM 982 C C . ASN A 1 120 ? 0.734 22.691 35.166 1.00 78.75 120 ASN A C 1
ATOM 984 O O . ASN A 1 120 ? 0.150 22.384 36.199 1.00 78.75 120 ASN A O 1
ATOM 988 N N . LYS A 1 121 ? 1.858 22.064 34.781 1.00 75.25 121 LYS A N 1
ATOM 989 C CA . LYS A 1 121 ? 2.472 20.938 35.521 1.00 75.25 121 LYS A CA 1
ATOM 990 C C . LYS A 1 121 ? 1.485 19.797 35.837 1.00 75.25 121 LYS A C 1
ATOM 992 O O . LYS A 1 121 ? 1.716 19.036 36.770 1.00 75.25 121 LYS A O 1
ATOM 997 N N . SER A 1 122 ? 0.426 19.624 35.038 1.00 84.06 122 SER A N 1
ATOM 998 C CA . SER A 1 122 ? -0.560 18.547 35.226 1.00 84.06 122 SER A CA 1
ATOM 999 C C . SER A 1 122 ? 0.027 17.139 35.048 1.00 84.06 122 SER A C 1
ATOM 1001 O O . SER A 1 122 ? -0.626 16.142 35.340 1.00 84.06 122 SER A O 1
ATOM 1003 N N . SER A 1 123 ? 1.256 17.050 34.534 1.00 87.94 123 SER A N 1
ATOM 1004 C CA . SER A 1 123 ? 1.993 15.819 34.284 1.00 87.94 123 SER A CA 1
ATOM 1005 C C . SER A 1 123 ? 3.500 16.095 34.325 1.00 87.94 123 SER A C 1
ATOM 1007 O O . SER A 1 123 ? 3.957 17.162 33.911 1.00 87.94 123 SER A O 1
ATOM 1009 N N . SER A 1 124 ? 4.285 15.106 34.767 1.00 91.75 124 SER A N 1
ATOM 1010 C CA . SER A 1 124 ? 5.755 15.126 34.679 1.00 91.75 124 SER A CA 1
ATOM 1011 C C . SER A 1 124 ? 6.265 15.001 33.235 1.00 91.75 124 SER A C 1
ATOM 1013 O O . SER A 1 124 ? 7.362 15.453 32.907 1.00 91.75 124 SER A O 1
ATOM 1015 N N . ARG A 1 125 ? 5.463 14.411 32.340 1.00 93.12 125 ARG A N 1
ATOM 1016 C CA . ARG A 1 125 ? 5.731 14.343 30.896 1.00 93.12 125 ARG A CA 1
ATOM 1017 C C . ARG A 1 125 ? 5.428 15.688 30.242 1.00 93.12 125 ARG A C 1
ATOM 1019 O O . ARG A 1 125 ? 4.360 16.246 30.469 1.00 93.12 125 ARG A O 1
ATOM 1026 N N . LYS A 1 126 ? 6.328 16.149 29.365 1.00 93.50 126 LYS A N 1
ATOM 1027 C CA . LYS A 1 126 ? 6.203 17.425 28.631 1.00 93.50 126 LYS A CA 1
ATOM 1028 C C . LYS A 1 126 ? 5.161 17.388 27.505 1.00 93.50 126 LYS A C 1
ATOM 1030 O O . LYS A 1 126 ? 4.586 18.421 27.167 1.00 93.50 126 LYS A O 1
ATOM 1035 N N . SER A 1 127 ? 4.922 16.221 26.914 1.00 94.75 127 SER A N 1
ATOM 1036 C CA . SER A 1 127 ? 3.967 16.039 25.819 1.00 94.75 127 SER A CA 1
ATOM 1037 C C . SER A 1 127 ? 3.487 14.592 25.696 1.00 94.75 127 SER A C 1
ATOM 1039 O O . SER A 1 127 ? 4.073 13.663 26.263 1.00 94.75 127 SER A O 1
ATOM 1041 N N . TYR A 1 128 ? 2.409 14.430 24.937 1.00 94.19 128 TYR A N 1
ATOM 1042 C CA . TYR A 1 128 ? 1.838 13.170 24.469 1.00 94.19 128 TYR A CA 1
ATOM 1043 C C . TYR A 1 128 ? 1.142 13.420 23.123 1.00 94.19 128 TYR A C 1
ATOM 1045 O O . TYR A 1 128 ? 0.944 14.571 22.736 1.00 94.19 128 TYR A O 1
ATOM 1053 N N . TRP A 1 129 ? 0.778 12.372 22.391 1.00 96.50 129 TRP A N 1
ATOM 1054 C CA . TRP A 1 129 ? -0.077 12.500 21.210 1.00 96.50 129 TRP A CA 1
ATOM 1055 C C . TRP A 1 129 ? -1.508 12.092 21.555 1.00 96.50 129 TRP A C 1
ATOM 1057 O O . TRP A 1 129 ? -1.739 11.280 22.448 1.00 96.50 129 TRP A O 1
ATOM 1067 N N . THR A 1 130 ? -2.467 12.675 20.850 1.00 96.12 130 THR A N 1
ATOM 1068 C CA . THR A 1 130 ? -3.880 12.291 20.880 1.00 96.12 130 THR A CA 1
ATOM 1069 C C . THR A 1 130 ? -4.382 12.140 19.454 1.00 96.12 130 THR A C 1
ATOM 1071 O O . THR A 1 130 ? -3.749 12.626 18.519 1.00 96.12 130 THR A O 1
ATOM 1074 N N . ILE A 1 131 ? -5.541 11.517 19.294 1.00 97.38 131 ILE A N 1
ATOM 1075 C CA . ILE A 1 131 ? -6.278 11.523 18.032 1.00 97.38 131 ILE A CA 1
ATOM 1076 C C . ILE A 1 131 ? -7.233 12.723 18.039 1.00 97.38 131 ILE A C 1
ATOM 1078 O O . ILE A 1 131 ? -7.826 13.044 19.072 1.00 97.38 131 ILE A O 1
ATOM 1082 N N . VAL A 1 132 ? -7.339 13.406 16.902 1.00 96.88 132 VAL A N 1
ATOM 1083 C CA . VAL A 1 132 ? -8.411 14.354 16.585 1.00 96.88 132 VAL A CA 1
ATOM 1084 C C . VAL A 1 132 ? -9.171 13.774 15.398 1.00 96.88 132 VAL A C 1
ATOM 1086 O O . VAL A 1 132 ? -8.571 13.543 14.349 1.00 96.88 132 VAL A O 1
ATOM 1089 N N . SER A 1 133 ? -10.459 13.499 15.595 1.00 97.44 133 SER A N 1
ATOM 1090 C CA . SER A 1 133 ? -11.323 12.863 14.599 1.00 97.44 133 SER A CA 1
ATOM 1091 C C . SER A 1 133 ? -12.181 13.902 13.884 1.00 97.44 133 SER A C 1
ATOM 1093 O O . SER A 1 133 ? -12.818 14.729 14.534 1.00 97.44 133 SER A O 1
ATOM 1095 N N . GLU A 1 134 ? -12.223 13.834 12.557 1.00 96.62 134 GLU A N 1
ATOM 1096 C CA . GLU A 1 134 ? -13.006 14.724 11.698 1.00 96.62 134 GLU A CA 1
ATOM 1097 C C . GLU A 1 134 ? -13.813 13.898 10.694 1.00 96.62 134 GLU A C 1
ATOM 1099 O O . GLU A 1 134 ? -13.247 13.213 9.841 1.00 96.62 134 GLU A O 1
ATOM 1104 N N . THR A 1 135 ? -15.141 13.962 10.780 1.00 98.06 135 THR A N 1
ATOM 1105 C CA . THR A 1 135 ? -16.036 13.350 9.788 1.00 98.06 135 THR A CA 1
ATOM 1106 C C . THR A 1 135 ? -16.161 14.267 8.578 1.00 98.06 135 THR A C 1
ATOM 1108 O O . THR A 1 135 ? -16.584 15.416 8.725 1.00 98.06 135 THR A O 1
ATOM 1111 N N . THR A 1 136 ? -15.833 13.766 7.389 1.00 97.69 136 THR A N 1
ATOM 1112 C CA . THR A 1 136 ? -15.992 14.519 6.137 1.00 97.69 136 THR A CA 1
ATOM 1113 C C . THR A 1 136 ? -17.466 14.772 5.843 1.00 97.69 136 THR A C 1
ATOM 1115 O O . THR A 1 136 ? -18.302 13.908 6.107 1.00 97.69 136 THR A O 1
ATOM 1118 N N . LYS A 1 137 ? -17.796 15.958 5.321 1.00 97.88 137 LYS A N 1
ATOM 1119 C CA . LYS A 1 137 ? -19.186 16.351 5.027 1.00 97.88 137 LYS A CA 1
ATOM 1120 C C . LYS A 1 137 ? -19.478 16.409 3.537 1.00 97.88 137 LYS A C 1
ATOM 1122 O O . LYS A 1 137 ? -20.623 16.232 3.142 1.00 97.88 137 LYS A O 1
ATOM 1127 N N . THR A 1 138 ? -18.449 16.634 2.732 1.00 98.19 138 THR A N 1
ATOM 1128 C CA . THR A 1 138 ? -18.529 16.685 1.275 1.00 98.19 138 THR A CA 1
ATOM 1129 C C . THR A 1 138 ? -17.486 15.767 0.647 1.00 98.19 138 THR A C 1
ATOM 1131 O O . THR A 1 138 ? -16.506 15.385 1.290 1.00 98.19 138 THR A O 1
ATOM 1134 N N . GLU A 1 139 ? -17.659 15.449 -0.633 1.00 97.69 139 GLU A N 1
ATOM 1135 C CA . GLU A 1 139 ? -16.683 14.671 -1.407 1.00 97.69 139 GLU A CA 1
ATOM 1136 C C . GLU A 1 139 ? -15.310 15.359 -1.465 1.00 97.69 139 GLU A C 1
ATOM 1138 O O . GLU A 1 139 ? -14.270 14.704 -1.404 1.00 97.69 139 GLU A O 1
ATOM 1143 N N . SER A 1 140 ? -15.290 16.694 -1.529 1.00 97.62 140 SER A N 1
ATOM 1144 C CA . SER A 1 140 ? -14.053 17.481 -1.516 1.00 97.62 140 SER A CA 1
ATOM 1145 C C . SER A 1 140 ? -13.258 17.287 -0.222 1.00 97.62 140 SER A C 1
ATOM 1147 O O . SER A 1 140 ? -12.035 17.174 -0.280 1.00 97.62 140 SER A O 1
ATOM 1149 N N . ASP A 1 141 ? -13.931 17.171 0.930 1.00 96.44 141 ASP A N 1
ATOM 1150 C CA . ASP A 1 141 ? -13.276 16.955 2.232 1.00 96.44 141 ASP A CA 1
ATOM 1151 C C . ASP A 1 141 ? -12.606 15.576 2.352 1.00 96.44 141 ASP A C 1
ATOM 1153 O O . ASP A 1 141 ? -11.747 15.381 3.227 1.00 96.44 141 ASP A O 1
ATOM 1157 N N . ALA A 1 142 ? -13.034 14.626 1.512 1.00 96.31 142 ALA A N 1
ATOM 1158 C CA . ALA A 1 142 ? -12.558 13.246 1.451 1.00 96.31 142 ALA A CA 1
ATOM 1159 C C . ALA A 1 142 ? -11.390 13.044 0.467 1.00 96.31 142 ALA A C 1
ATOM 1161 O O . ALA A 1 142 ? -10.866 11.937 0.356 1.00 96.31 142 ALA A O 1
ATOM 1162 N N . ARG A 1 143 ? -10.924 14.101 -0.213 1.00 96.31 143 ARG A N 1
ATOM 1163 C CA . ARG A 1 143 ? -9.692 14.059 -1.015 1.00 96.31 143 ARG A CA 1
ATOM 1164 C C . ARG A 1 143 ? -8.480 14.129 -0.088 1.00 96.31 143 ARG A C 1
ATOM 1166 O O . ARG A 1 143 ? -8.228 15.160 0.529 1.00 96.31 143 ARG A O 1
ATOM 1173 N N . ILE A 1 144 ? -7.733 1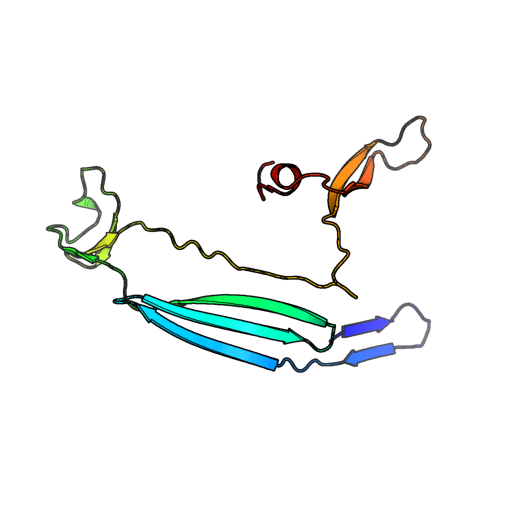3.031 0.022 1.00 94.38 144 ILE A N 1
ATOM 1174 C CA . ILE A 1 144 ? -6.600 12.915 0.951 1.00 94.38 144 ILE A CA 1
ATOM 1175 C C . ILE A 1 144 ? -5.282 12.847 0.186 1.00 94.38 144 ILE A C 1
ATOM 1177 O O . ILE A 1 144 ? -5.096 11.974 -0.658 1.00 94.38 144 ILE A O 1
ATOM 1181 N N . GLN A 1 145 ? -4.340 13.718 0.547 1.00 93.69 145 GLN A N 1
ATOM 1182 C CA . GLN A 1 145 ? -2.937 13.579 0.172 1.00 93.69 145 GLN A CA 1
ATOM 1183 C C . GLN A 1 145 ? -2.190 12.883 1.312 1.00 93.69 145 GLN A C 1
ATOM 1185 O O . GLN A 1 145 ? -2.076 13.409 2.418 1.00 93.69 145 GLN A O 1
ATOM 1190 N N . LEU A 1 146 ? -1.710 11.668 1.063 1.00 90.19 146 LEU A N 1
ATOM 1191 C CA . LEU A 1 146 ? -0.897 10.929 2.027 1.00 90.19 146 LEU A CA 1
ATOM 1192 C C . LEU A 1 146 ? 0.568 11.372 1.913 1.00 90.19 146 LEU A C 1
ATOM 1194 O O . LEU A 1 146 ? 1.074 11.562 0.812 1.00 90.19 146 LEU A O 1
ATOM 1198 N N . GLY A 1 147 ? 1.260 11.513 3.047 1.00 76.50 147 GLY A N 1
ATOM 1199 C CA . GLY A 1 147 ? 2.702 11.798 3.073 1.00 76.50 147 GLY A CA 1
ATOM 1200 C C . GLY A 1 147 ? 3.104 13.268 2.907 1.00 76.50 147 GLY A C 1
ATOM 1201 O O . GLY A 1 147 ? 4.296 13.555 2.898 1.00 76.50 147 GLY A O 1
ATOM 1202 N N . SER A 1 148 ? 2.155 14.204 2.828 1.00 57.81 148 SER A N 1
ATOM 1203 C CA . SER A 1 148 ? 2.444 15.635 2.969 1.00 57.81 148 SER A CA 1
ATOM 1204 C C . SER A 1 148 ? 2.625 15.971 4.454 1.00 57.81 148 SER A C 1
ATOM 1206 O O . SER A 1 148 ? 1.642 16.106 5.188 1.00 57.81 148 SER A O 1
ATOM 1208 N N . SER A 1 149 ? 3.875 16.036 4.905 1.00 46.59 149 SER A N 1
ATOM 1209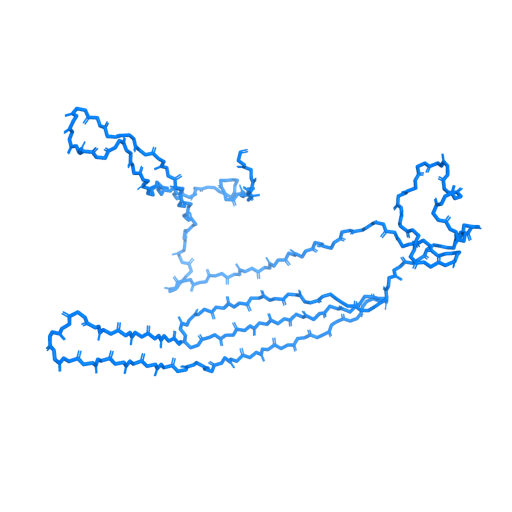 C CA . SER A 1 149 ? 4.272 16.588 6.208 1.00 46.59 149 SER A CA 1
ATOM 1210 C C . SER A 1 149 ? 4.821 17.994 6.057 1.00 46.59 149 SER A C 1
ATOM 1212 O O . SER A 1 149 ? 5.636 18.166 5.123 1.00 46.59 149 SER A O 1
#

Organism: Solanum bulbocastanum (NCBI:txid147425)

Radius of gyration: 25.68 Å; chains: 1; bounding box: 56×44×69 Å

Secondary structure (DSSP, 8-state):
-EEEEE--STT--EEEEE---EEEEEEEEEETTEEEEEEEEEETTS-EEEEEEEEE---EEE-S-SSGGG--S--SEEEEETTEEEEP------------TTSS----EEEEEEEEE--TTS-SSSEEEEEEEEE--STGGG---TT--

InterPro domains:
  IPR000269 Copper amine oxidase [PTHR10638] (1-148)
  IPR015798 Copper amine oxidase, catalytic domain [PF01179] (1-147)
  IPR036460 Copper amine oxidase, catalytic domain superfamily [G3DSA:2.70.98.20] (1-149)
  IPR036460 Copper amine oxidase, catalytic domain superfamily [SSF49998] (1-147)
  IPR049948 Copper amine oxidase, TPQ-binding site [PS01164] (23-36)

pLDDT: mean 94.94, std 6.39, range [46.59, 98.69]